Protein AF-A0A6P4BM39-F1 (afdb_monomer)

Organism: Arachis duranensis (NCBI:txid130453)

Nearest PDB structures (foldseek):
  3zbq-assembly1_A  TM=5.048E-01  e=5.638E+00  Phikzvirus phiKZ

Foldseek 3Di:
DVVVVVVVVVVVVVVVVVLVVVLCVQQVVDVPCSPVSSVVVVVCQQQVDADPVRDGPVCVVPVDDPDPPVVVVVVVVVVVVVVVVVVVVVVVVVVVVVVVVPPDDDDDDPPDWDWDADPVRDTDTDD

InterPro domains:
  IPR012337 Ribonuclease H-like superfamily [SSF53098] (8-71)
  IPR036397 Ribonuclease H superfamily [G3DSA:3.30.420.10] (5-103)
  IPR052160 Gypsy Retrotransposon Integrase-like [PTHR47266] (8-115)

Radius of gyration: 32.65 Å; Cα contacts (8 Å, |Δi|>4): 53; chains: 1; bounding box: 65×34×84 Å

Structure (mmCIF, N/CA/C/O backbone):
data_AF-A0A6P4BM39-F1
#
_entry.id   AF-A0A6P4BM39-F1
#
loop_
_atom_site.group_PDB
_atom_site.id
_atom_site.type_symbol
_atom_site.label_atom_id
_atom_site.label_alt_id
_atom_site.label_comp_id
_atom_site.label_asym_id
_atom_site.label_entity_id
_atom_site.label_seq_id
_atom_site.pdbx_PDB_ins_code
_atom_site.Cartn_x
_atom_site.Cartn_y
_atom_site.Cartn_z
_atom_site.occupancy
_atom_site.B_iso_or_equiv
_atom_site.auth_seq_id
_atom_site.auth_comp_id
_atom_site.auth_asym_id
_atom_site.auth_atom_id
_atom_site.pdbx_PDB_model_num
ATOM 1 N N . MET A 1 1 ? -39.816 -17.505 31.269 1.00 41.44 1 MET A N 1
ATOM 2 C CA . MET A 1 1 ? -39.029 -17.205 30.047 1.00 41.44 1 MET A CA 1
ATOM 3 C C . MET A 1 1 ? -38.953 -15.705 29.744 1.00 41.44 1 MET A C 1
ATOM 5 O O . MET A 1 1 ? -37.902 -15.277 29.291 1.00 41.44 1 MET A O 1
ATOM 9 N N . GLU A 1 2 ? -39.973 -14.889 30.049 1.00 36.75 2 GLU A N 1
ATOM 10 C CA . GLU A 1 2 ? -39.912 -13.425 29.838 1.00 36.75 2 GLU A CA 1
ATOM 11 C C . GLU A 1 2 ? -38.989 -12.660 30.814 1.00 36.75 2 GLU A C 1
ATOM 13 O O . GLU A 1 2 ? -38.357 -11.679 30.419 1.00 36.75 2 GLU A O 1
ATOM 18 N N . GLU A 1 3 ? -38.805 -13.139 32.051 1.00 37.19 3 GLU A N 1
ATOM 19 C CA . GLU A 1 3 ? -37.897 -12.497 33.023 1.00 37.19 3 GLU A CA 1
ATOM 20 C C . GLU A 1 3 ? -36.422 -12.511 32.586 1.00 37.19 3 GLU A C 1
ATOM 22 O O . GLU A 1 3 ? -35.693 -11.549 32.826 1.00 37.19 3 GLU A O 1
ATOM 27 N N . ALA A 1 4 ? -35.983 -13.552 31.869 1.00 42.19 4 ALA A N 1
ATOM 28 C CA . ALA A 1 4 ? -34.609 -13.658 31.375 1.00 42.19 4 ALA A CA 1
ATOM 29 C C . ALA A 1 4 ? -34.314 -12.654 30.245 1.00 42.19 4 ALA A C 1
ATOM 31 O O . ALA A 1 4 ? -33.207 -12.118 30.162 1.00 42.19 4 ALA A O 1
ATOM 32 N N . ILE A 1 5 ? -35.304 -12.347 29.400 1.00 41.59 5 ILE A N 1
ATOM 33 C CA . ILE A 1 5 ? -35.170 -11.377 28.301 1.00 41.59 5 ILE A CA 1
ATOM 34 C C . ILE A 1 5 ? -35.144 -9.947 28.866 1.00 41.59 5 ILE A C 1
ATOM 36 O O . ILE A 1 5 ? -34.325 -9.128 28.442 1.00 41.59 5 ILE A O 1
ATOM 40 N N . SER A 1 6 ? -35.968 -9.671 29.884 1.00 45.91 6 SER A N 1
ATOM 41 C CA . SER A 1 6 ? -35.971 -8.408 30.638 1.00 45.91 6 SER A CA 1
ATOM 42 C C . SER A 1 6 ? -34.635 -8.156 31.359 1.00 45.91 6 SER A C 1
ATOM 44 O O . SER A 1 6 ? -34.029 -7.091 31.193 1.00 45.91 6 SER A O 1
ATOM 46 N N . ALA A 1 7 ? -34.113 -9.161 32.076 1.00 47.97 7 ALA A N 1
ATOM 47 C CA . ALA A 1 7 ? -32.839 -9.074 32.794 1.00 47.97 7 ALA A CA 1
ATOM 48 C C . ALA A 1 7 ? -31.648 -8.865 31.842 1.00 47.97 7 ALA A C 1
ATOM 50 O O . ALA A 1 7 ? -30.808 -7.987 32.058 1.00 47.97 7 ALA A O 1
ATOM 51 N N . THR A 1 8 ? -31.625 -9.597 30.723 1.00 48.31 8 THR A N 1
ATOM 52 C CA . THR A 1 8 ? -30.585 -9.457 29.693 1.00 48.31 8 THR A CA 1
ATOM 53 C C . THR A 1 8 ? -30.654 -8.083 29.010 1.00 48.31 8 THR A C 1
ATOM 55 O O . THR A 1 8 ? -29.622 -7.454 28.766 1.00 48.31 8 THR A O 1
ATOM 58 N N . GLY A 1 9 ? -31.859 -7.552 28.768 1.00 54.53 9 GLY A N 1
ATOM 59 C CA . GLY A 1 9 ? -32.074 -6.207 28.222 1.00 54.53 9 GLY A CA 1
ATOM 60 C C . GLY A 1 9 ? -31.607 -5.075 29.148 1.00 54.53 9 GLY A C 1
ATOM 61 O O . GLY A 1 9 ? -31.053 -4.075 28.676 1.00 54.53 9 GLY A O 1
ATOM 62 N N . GLY A 1 10 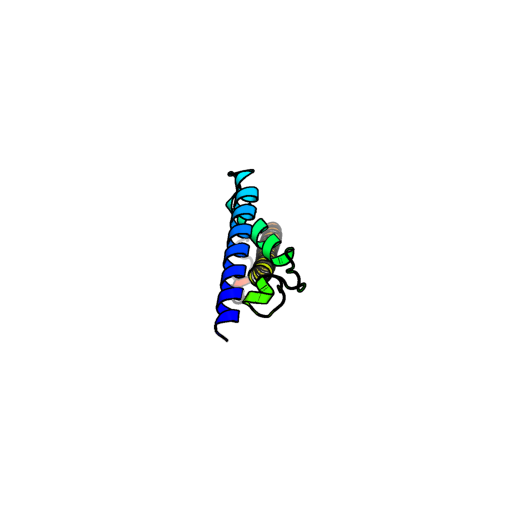? -31.773 -5.235 30.464 1.00 65.44 10 GLY A N 1
ATOM 63 C CA . GLY A 1 10 ? -31.244 -4.314 31.475 1.00 65.44 10 GLY A CA 1
ATOM 64 C C . GLY A 1 10 ? -29.714 -4.273 31.481 1.00 65.44 10 GLY A C 1
ATOM 65 O O . GLY A 1 10 ? -29.114 -3.198 31.406 1.00 65.44 10 GLY A O 1
ATOM 66 N N . GLN A 1 11 ? -29.079 -5.445 31.454 1.00 56.78 11 GLN A N 1
ATOM 67 C CA . GLN A 1 11 ? -27.620 -5.585 31.407 1.00 56.78 11 GLN A CA 1
ATOM 68 C C . GLN A 1 11 ? -27.017 -4.992 30.121 1.00 56.78 11 GLN A C 1
ATOM 70 O O . GLN A 1 11 ? -26.000 -4.294 30.161 1.00 56.78 11 GLN A O 1
ATOM 75 N N . LEU A 1 12 ? -27.686 -5.192 28.978 1.00 56.41 12 LEU A N 1
ATOM 76 C CA . LEU A 1 12 ? -27.302 -4.609 27.688 1.00 56.41 12 LEU A CA 1
ATOM 77 C C . LEU A 1 12 ? -27.362 -3.074 27.696 1.00 56.41 12 LEU A C 1
ATOM 79 O O . LEU A 1 12 ? -26.475 -2.419 27.143 1.00 56.41 12 LEU A O 1
ATOM 83 N N . LYS A 1 13 ? -28.373 -2.478 28.344 1.00 66.75 13 LYS A N 1
ATOM 84 C CA . LYS A 1 13 ? -28.487 -1.015 28.489 1.00 66.75 13 LYS A CA 1
ATOM 85 C C . LYS A 1 13 ? -27.364 -0.429 29.343 1.00 66.75 13 LYS A C 1
ATOM 87 O O . LYS A 1 13 ? -26.806 0.604 28.967 1.00 66.75 13 LYS A O 1
ATOM 92 N N . VAL A 1 14 ? -27.013 -1.084 30.450 1.00 66.56 14 VAL A N 1
ATOM 93 C CA . VAL A 1 14 ? -25.910 -0.656 31.329 1.00 66.56 14 VAL A CA 1
ATOM 94 C C . VAL A 1 14 ? -24.574 -0.744 30.585 1.00 66.56 14 VAL A C 1
ATOM 96 O O . VAL A 1 14 ? -23.864 0.255 30.489 1.00 66.56 14 VAL A O 1
ATOM 99 N N . SER A 1 15 ? -24.307 -1.866 29.910 1.00 66.12 15 SER A N 1
ATOM 100 C CA . SER A 1 15 ? -23.095 -2.048 29.098 1.00 66.12 15 SER A CA 1
ATOM 101 C C . SER A 1 15 ? -22.982 -1.026 27.956 1.00 66.12 15 SER A C 1
ATOM 103 O O . SER A 1 15 ? -21.917 -0.448 27.723 1.00 66.12 15 SER A O 1
ATOM 105 N N . ASN A 1 16 ? -24.092 -0.718 27.273 1.00 64.56 16 ASN A N 1
ATOM 106 C CA . ASN A 1 16 ? -24.124 0.324 26.242 1.00 64.56 16 ASN A CA 1
ATOM 107 C C . ASN A 1 16 ? -23.789 1.718 26.803 1.00 64.56 16 ASN A C 1
ATOM 109 O O . ASN A 1 16 ? -23.180 2.530 26.101 1.00 64.56 16 ASN A O 1
ATOM 113 N N . ARG A 1 17 ? -24.175 2.005 28.051 1.00 75.50 17 ARG A N 1
ATOM 114 C CA . ARG A 1 17 ? -23.888 3.275 28.730 1.00 75.50 17 ARG A CA 1
ATOM 115 C C . ARG A 1 17 ? -22.415 3.379 29.130 1.00 75.50 17 ARG A C 1
ATOM 117 O O . ARG A 1 17 ? -21.815 4.435 28.936 1.00 75.50 17 ARG A O 1
ATOM 124 N N . GLU A 1 18 ? -21.824 2.282 29.601 1.00 71.25 18 GLU A N 1
ATOM 125 C CA . GLU A 1 18 ? -20.384 2.170 29.865 1.00 71.25 18 GLU A CA 1
ATOM 126 C C . GLU A 1 18 ? -19.563 2.422 28.593 1.00 71.25 18 GLU A C 1
ATOM 128 O O . GLU A 1 18 ? -18.639 3.237 28.598 1.00 71.25 18 GLU A O 1
ATOM 133 N N . ARG A 1 19 ? -19.943 1.786 27.471 1.00 68.94 19 ARG A N 1
ATOM 134 C CA . ARG A 1 19 ? -19.261 1.977 26.179 1.00 68.94 19 ARG A CA 1
ATOM 135 C C . ARG A 1 19 ? -19.245 3.430 25.744 1.00 68.94 19 ARG A C 1
ATOM 137 O O . ARG A 1 19 ? -18.201 3.921 25.323 1.00 68.94 19 ARG A O 1
ATOM 144 N N . LYS A 1 20 ? -20.394 4.107 25.829 1.00 70.44 20 LYS A N 1
ATOM 145 C CA . LYS A 1 20 ? -20.501 5.523 25.458 1.00 70.44 20 LYS A CA 1
ATOM 146 C C . LYS A 1 20 ? -19.565 6.387 26.302 1.00 70.44 20 LYS A C 1
ATOM 148 O O . LYS A 1 20 ? -18.812 7.162 25.729 1.00 70.44 20 LYS A O 1
ATOM 153 N N . ARG A 1 21 ? -19.517 6.176 27.623 1.00 76.81 21 ARG A N 1
ATOM 154 C CA . ARG A 1 21 ? -18.608 6.913 28.521 1.00 76.81 21 ARG A CA 1
ATOM 155 C C . ARG A 1 21 ? -17.128 6.699 28.200 1.00 76.81 21 ARG A C 1
ATOM 157 O O . ARG A 1 21 ? -16.345 7.641 28.285 1.00 76.81 21 ARG A O 1
ATOM 164 N N . ILE A 1 22 ? -16.729 5.472 27.868 1.00 71.38 22 ILE A N 1
ATOM 165 C CA . ILE A 1 22 ? -15.332 5.153 27.535 1.00 71.38 22 ILE A CA 1
ATOM 166 C C . ILE A 1 22 ? -14.950 5.773 26.186 1.00 71.38 22 ILE A C 1
ATOM 168 O O . ILE A 1 22 ? -13.907 6.416 26.088 1.00 71.38 22 ILE A O 1
ATOM 172 N N . LEU A 1 23 ? -15.816 5.651 25.175 1.00 67.88 23 LEU A N 1
ATOM 173 C CA . LEU A 1 23 ? -15.619 6.288 23.870 1.00 67.88 23 LEU A CA 1
ATOM 174 C C . LEU A 1 23 ? -15.526 7.812 23.998 1.00 67.88 23 LEU A C 1
ATOM 176 O O . LEU A 1 23 ? -14.602 8.412 23.462 1.00 67.88 23 LEU A O 1
ATOM 180 N N . GLU A 1 24 ? -16.417 8.434 24.770 1.00 72.94 24 GLU A N 1
ATOM 181 C CA . GLU A 1 24 ? -16.383 9.875 25.039 1.00 72.94 24 GLU A CA 1
ATOM 182 C C . GLU A 1 24 ? -15.077 10.310 25.713 1.00 72.94 24 GLU A C 1
ATOM 184 O O . GLU A 1 24 ? -14.494 11.317 25.314 1.00 72.94 24 GLU A O 1
ATOM 189 N N . LYS A 1 25 ? 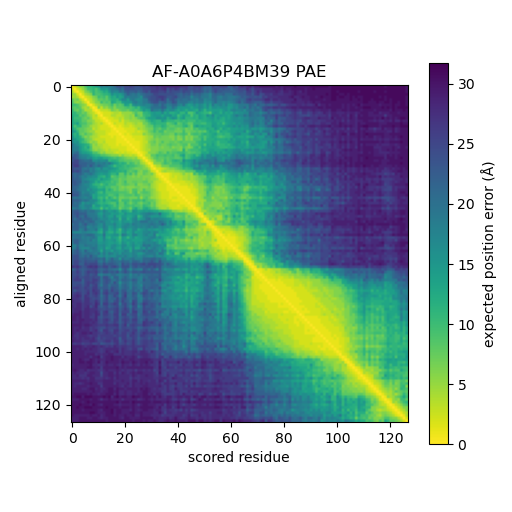-14.574 9.542 26.691 1.00 73.44 25 LYS A N 1
ATOM 190 C CA . LYS A 1 25 ? -13.291 9.827 27.353 1.00 73.44 25 LYS A CA 1
ATOM 191 C C . LYS A 1 25 ? -12.088 9.703 26.420 1.00 73.44 25 LYS A C 1
ATOM 193 O O . LYS A 1 25 ? -11.151 10.475 26.561 1.00 73.44 25 LYS A O 1
ATOM 198 N N . ILE A 1 26 ? -12.086 8.751 25.490 1.00 65.31 26 ILE A N 1
ATOM 199 C CA . ILE A 1 26 ? -10.955 8.541 24.569 1.00 65.31 26 ILE A CA 1
ATOM 200 C C . ILE A 1 26 ? -10.954 9.598 23.456 1.00 65.31 26 ILE A C 1
ATOM 202 O O . ILE A 1 26 ? -9.903 10.121 23.083 1.00 65.31 26 ILE A O 1
ATOM 206 N N . VAL A 1 27 ? -12.137 9.950 22.950 1.00 63.22 27 VAL A N 1
ATOM 207 C CA . VAL A 1 27 ? -12.309 10.906 21.847 1.00 63.22 27 VAL A CA 1
ATOM 208 C C . VAL A 1 27 ? -12.137 12.359 22.307 1.00 63.22 27 VAL A C 1
ATOM 210 O O . VAL A 1 27 ? -11.691 13.200 21.524 1.00 63.22 27 VAL A O 1
ATOM 213 N N . SER A 1 28 ? -12.427 12.677 23.574 1.00 64.06 28 SER A N 1
ATOM 214 C CA . SER A 1 28 ? -12.317 14.047 24.100 1.00 64.06 28 SER A CA 1
ATOM 215 C C . SER A 1 28 ? -10.877 14.548 24.279 1.00 64.06 28 SER A C 1
ATOM 217 O O . SER A 1 28 ? -10.663 15.758 24.278 1.00 64.06 28 SER A O 1
ATOM 219 N N . VAL A 1 29 ? -9.881 13.655 24.360 1.00 65.31 29 VAL A N 1
ATOM 220 C CA . VAL A 1 29 ? -8.471 14.014 24.620 1.00 65.31 29 VAL A CA 1
ATOM 221 C C . VAL A 1 29 ? -7.802 14.708 23.422 1.00 65.31 29 VAL A C 1
ATOM 223 O O . VAL A 1 29 ? -6.849 15.461 23.601 1.00 65.31 29 VAL A O 1
ATOM 226 N N . SER A 1 30 ? -8.276 14.505 22.185 1.00 60.41 30 SER A N 1
ATOM 227 C CA . SER A 1 30 ? -7.741 15.211 21.007 1.00 60.41 30 SER A CA 1
ATOM 228 C C . SER A 1 30 ? -8.674 15.087 19.797 1.00 60.41 30 SER A C 1
ATOM 230 O O . SER A 1 30 ? -8.814 14.017 19.206 1.00 60.41 30 SER A O 1
ATOM 232 N N . ARG A 1 31 ? -9.283 16.215 19.397 1.00 61.88 31 ARG A N 1
ATOM 233 C CA . ARG A 1 31 ? -10.203 16.300 18.244 1.00 61.88 31 ARG A CA 1
ATOM 234 C C . ARG A 1 31 ? -9.521 16.246 16.873 1.00 61.88 31 ARG A C 1
ATOM 236 O O . ARG A 1 31 ? -10.219 16.054 15.885 1.00 61.88 31 ARG A O 1
ATOM 243 N N . LYS A 1 32 ? -8.199 16.438 16.783 1.00 66.81 32 LYS A N 1
ATOM 244 C CA . LYS A 1 32 ? -7.497 16.528 15.485 1.00 66.81 32 LYS A CA 1
ATOM 245 C C . LYS A 1 32 ? -7.491 15.203 14.710 1.00 66.81 32 LYS A C 1
ATOM 247 O O . LYS A 1 32 ? -7.572 15.239 13.492 1.00 66.81 32 LYS A O 1
ATOM 252 N N . ASP A 1 33 ? -7.519 14.068 15.414 1.00 66.94 33 ASP A N 1
ATOM 253 C CA . ASP A 1 33 ? -7.430 12.720 14.821 1.00 66.94 33 ASP A CA 1
ATOM 254 C C . ASP A 1 33 ? -8.577 11.797 15.267 1.00 66.94 33 ASP A C 1
ATOM 256 O O . ASP A 1 33 ? -8.415 10.579 15.375 1.00 66.94 33 ASP A O 1
ATOM 260 N N . TRP A 1 34 ? -9.740 12.379 15.579 1.00 70.50 34 TRP A N 1
ATOM 261 C CA . TRP A 1 34 ? -10.860 11.671 16.207 1.00 70.50 34 TRP A CA 1
ATOM 262 C C . TRP A 1 34 ? -11.308 10.439 15.412 1.00 70.50 34 TRP A C 1
ATOM 264 O O . TRP A 1 34 ? -11.550 9.401 16.012 1.00 70.50 34 TRP A O 1
ATOM 274 N N . SER A 1 35 ? -11.350 10.517 14.077 1.00 68.81 35 SER A N 1
ATOM 275 C CA . SER A 1 35 ? -11.772 9.399 13.224 1.00 68.81 35 SER A CA 1
ATOM 276 C C . SER A 1 35 ? -10.858 8.180 13.383 1.00 68.81 35 SER A C 1
ATOM 278 O O . SER A 1 35 ? -11.358 7.095 13.660 1.00 68.81 35 SER A O 1
ATOM 280 N N . ARG A 1 36 ? -9.528 8.354 13.313 1.00 71.81 36 ARG A N 1
ATOM 281 C CA . ARG A 1 36 ? -8.578 7.238 13.491 1.00 71.81 36 ARG A CA 1
ATOM 282 C C . ARG A 1 36 ? -8.615 6.686 14.913 1.00 71.81 36 ARG A C 1
ATOM 284 O O . ARG A 1 36 ? -8.616 5.479 15.104 1.00 71.81 36 ARG A O 1
ATOM 291 N N . LYS A 1 37 ? -8.715 7.566 15.913 1.00 73.19 37 LYS A N 1
ATOM 292 C CA . LYS A 1 37 ? -8.784 7.157 17.324 1.00 73.19 37 LYS A CA 1
ATOM 293 C C . LYS A 1 37 ? -10.079 6.431 17.669 1.00 73.19 37 LYS A C 1
ATOM 295 O O . LYS A 1 37 ? -10.055 5.563 18.532 1.00 73.19 37 LYS A O 1
ATOM 300 N N . VAL A 1 38 ? -11.196 6.770 17.023 1.00 70.94 38 VAL A N 1
ATOM 301 C CA . VAL A 1 38 ? -12.469 6.052 17.179 1.00 70.94 38 VAL A CA 1
ATOM 302 C C . VAL A 1 38 ? -12.345 4.634 16.636 1.00 70.94 38 VAL A C 1
ATOM 304 O O . VAL A 1 38 ? -12.754 3.705 17.329 1.00 70.94 38 VAL A O 1
ATOM 307 N N . ASP A 1 39 ? -11.740 4.460 15.461 1.00 72.38 39 ASP A N 1
ATOM 308 C CA . ASP A 1 39 ? -11.512 3.137 14.875 1.00 72.38 39 ASP A CA 1
ATOM 309 C C . ASP A 1 39 ? -10.575 2.287 15.749 1.00 72.38 39 ASP A C 1
ATOM 311 O O . ASP A 1 39 ? -10.909 1.145 16.078 1.00 72.38 39 ASP A O 1
ATOM 315 N N . ASP A 1 40 ? -9.465 2.865 16.220 1.00 72.38 40 ASP A N 1
ATOM 316 C CA . ASP A 1 40 ? -8.511 2.195 17.115 1.00 72.38 40 ASP A CA 1
ATOM 317 C C . ASP A 1 40 ? -9.136 1.859 18.484 1.00 72.38 40 ASP A C 1
ATOM 319 O O . ASP A 1 40 ? -8.934 0.768 19.022 1.00 72.38 40 ASP A O 1
ATOM 323 N N . ALA A 1 41 ? -9.950 2.760 19.048 1.00 69.00 41 ALA A N 1
ATOM 324 C CA . ALA A 1 41 ? -10.649 2.547 20.316 1.00 69.00 41 ALA A CA 1
ATOM 325 C C . ALA A 1 41 ? -11.757 1.494 20.203 1.00 69.00 41 ALA A C 1
ATOM 327 O O . ALA A 1 41 ? -11.933 0.680 21.110 1.00 69.00 41 ALA A O 1
ATOM 328 N N . LEU A 1 42 ? -12.498 1.477 19.091 1.00 72.81 42 LEU A N 1
ATOM 329 C CA . LEU A 1 42 ? -13.477 0.433 18.787 1.00 72.81 42 LEU A CA 1
ATOM 330 C C . LEU A 1 42 ? -12.797 -0.917 18.585 1.00 72.81 42 LEU A C 1
ATOM 332 O O . LEU A 1 42 ? -13.318 -1.930 19.054 1.00 72.81 42 LEU A O 1
ATOM 336 N N . TRP A 1 43 ? -11.643 -0.937 17.917 1.00 72.06 43 TRP A N 1
ATOM 337 C CA . TRP A 1 43 ? -10.839 -2.139 17.745 1.00 72.06 43 TRP A CA 1
ATOM 338 C C . TRP A 1 43 ? -10.359 -2.672 19.097 1.00 72.06 43 TRP A C 1
ATOM 340 O O . TRP A 1 43 ? -10.662 -3.817 19.428 1.00 72.06 43 TRP A O 1
ATOM 350 N N . ALA A 1 44 ? -9.737 -1.826 19.924 1.00 65.75 44 ALA A N 1
ATOM 351 C CA . ALA A 1 44 ? -9.289 -2.182 21.269 1.00 65.7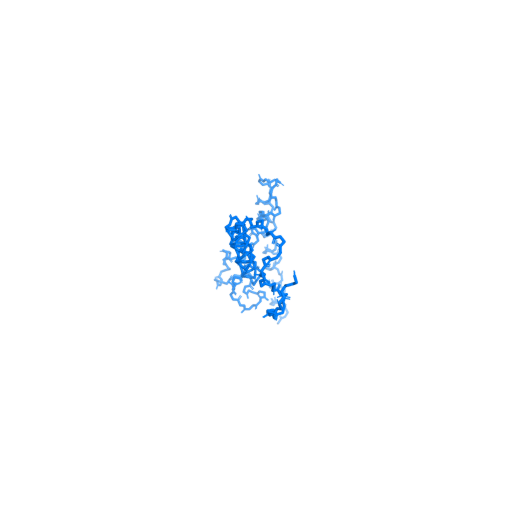5 44 ALA A CA 1
ATOM 352 C C . ALA A 1 44 ? -10.451 -2.637 22.164 1.00 65.75 44 ALA A C 1
ATOM 354 O O . ALA A 1 44 ? -10.334 -3.623 22.882 1.00 65.75 44 ALA A O 1
ATOM 355 N N . TYR A 1 45 ? -11.610 -1.982 22.093 1.00 67.88 45 TYR A N 1
ATOM 356 C CA . TYR A 1 45 ? -12.796 -2.409 22.832 1.00 67.88 45 TYR A CA 1
ATOM 357 C C . TYR A 1 45 ? -13.296 -3.794 22.383 1.00 67.88 45 TYR A C 1
ATOM 359 O O . TYR A 1 45 ? -13.671 -4.621 23.212 1.00 67.88 45 TYR A O 1
ATOM 367 N N . ARG A 1 46 ? -13.280 -4.072 21.073 1.00 65.56 46 ARG A N 1
ATOM 368 C CA . ARG A 1 46 ? -13.701 -5.362 20.502 1.00 65.56 46 ARG A CA 1
ATOM 369 C C . ARG A 1 46 ? -12.735 -6.507 20.814 1.00 65.56 46 ARG A C 1
ATOM 371 O O . ARG A 1 46 ? -13.181 -7.653 20.841 1.00 65.56 46 ARG A O 1
ATOM 378 N N . THR A 1 47 ? -11.448 -6.227 21.019 1.00 60.94 47 THR A N 1
ATOM 379 C CA . THR A 1 47 ? -10.405 -7.252 21.201 1.00 60.94 47 THR A CA 1
ATOM 380 C C . THR A 1 47 ? -9.916 -7.395 22.645 1.00 60.94 47 THR A C 1
ATOM 382 O O . THR A 1 47 ? -9.650 -8.515 23.075 1.00 60.94 47 THR A O 1
ATOM 385 N N . ALA A 1 48 ? -9.825 -6.303 23.409 1.00 56.97 48 ALA A N 1
ATOM 386 C CA . ALA A 1 48 ? -9.265 -6.291 24.761 1.00 56.97 48 ALA A CA 1
ATOM 387 C C . ALA A 1 48 ? -10.319 -6.447 25.870 1.00 56.97 48 ALA A C 1
ATOM 389 O O . ALA A 1 48 ? -9.997 -6.960 26.943 1.00 56.97 48 ALA A O 1
ATOM 390 N N . TYR A 1 49 ? -11.574 -6.037 25.641 1.00 60.28 49 TYR A N 1
ATOM 391 C CA . TYR A 1 49 ? -12.615 -6.147 26.665 1.00 60.28 49 TYR A CA 1
ATOM 392 C C . TYR A 1 49 ? -13.179 -7.571 26.699 1.00 60.28 49 TYR A C 1
ATOM 394 O O . TYR A 1 49 ? -13.942 -7.975 25.823 1.00 60.28 49 TYR A O 1
ATOM 402 N N . LYS A 1 50 ? -12.799 -8.345 27.716 1.00 60.81 50 LYS A N 1
ATOM 403 C CA . LYS A 1 50 ? -13.396 -9.652 28.005 1.00 60.81 50 LYS A CA 1
ATOM 404 C C . LYS A 1 50 ? -14.526 -9.463 29.012 1.00 60.81 50 LYS A C 1
ATOM 406 O O . LYS A 1 50 ? -14.367 -8.767 30.010 1.00 60.81 50 LYS A O 1
ATOM 411 N N . THR A 1 51 ? -15.678 -10.063 28.744 1.00 62.00 51 THR A N 1
ATOM 412 C CA . THR A 1 51 ? -16.766 -10.157 29.730 1.00 62.00 51 THR A CA 1
ATOM 413 C C . THR A 1 51 ? -16.360 -11.071 30.894 1.00 62.00 51 THR A C 1
ATOM 415 O O . THR A 1 51 ? -15.364 -11.785 30.796 1.00 62.00 51 THR A O 1
ATOM 418 N N . LEU A 1 52 ? -17.139 -11.102 31.984 1.00 53.03 52 LEU A N 1
ATOM 419 C CA . LEU A 1 52 ? -16.932 -12.018 33.127 1.00 53.03 52 LEU A CA 1
ATOM 420 C C . LEU A 1 52 ? -16.859 -13.509 32.720 1.00 53.03 52 LEU A C 1
ATOM 422 O O . LEU A 1 52 ? -16.342 -14.327 33.468 1.00 53.03 52 LEU A O 1
ATOM 426 N N . ILE A 1 53 ? -17.338 -13.847 31.517 1.00 63.81 53 ILE A N 1
ATOM 427 C CA . ILE A 1 53 ? -17.353 -15.190 30.912 1.00 63.81 53 ILE A CA 1
ATOM 428 C C . ILE A 1 53 ? -16.116 -15.412 30.003 1.00 63.81 53 ILE A C 1
ATOM 430 O O . ILE A 1 53 ? -15.948 -16.450 29.374 1.00 63.81 53 ILE A O 1
ATOM 434 N N . GLY A 1 54 ? -15.216 -14.430 29.906 1.00 66.38 54 GLY A N 1
ATOM 435 C CA . GLY A 1 54 ? -14.001 -14.495 29.091 1.00 66.38 54 GLY A CA 1
ATOM 436 C C . GLY A 1 54 ? -14.215 -14.261 27.590 1.00 66.38 54 GLY A C 1
ATOM 437 O O . GLY A 1 54 ? -13.245 -14.301 26.835 1.00 66.38 54 GLY A O 1
ATOM 438 N N . MET A 1 55 ? -15.450 -13.981 27.155 1.00 66.81 55 MET A N 1
ATOM 439 C CA . MET A 1 55 ? -15.798 -13.749 25.747 1.00 66.81 55 MET A CA 1
ATOM 440 C C . MET A 1 55 ? -15.716 -12.268 25.368 1.00 66.81 55 MET A C 1
ATOM 442 O O . MET A 1 55 ? -16.061 -11.397 26.177 1.00 66.81 55 MET A O 1
ATOM 446 N N . SER A 1 56 ? -15.312 -11.977 24.128 1.00 70.94 56 SER A N 1
ATOM 447 C CA . SER A 1 56 ? -15.318 -10.616 23.581 1.00 70.94 56 SER A CA 1
ATOM 448 C C . SER A 1 56 ? -16.724 -10.186 23.118 1.00 70.94 56 SER A C 1
ATOM 450 O O . SER A 1 56 ? -17.527 -11.019 22.691 1.00 70.94 56 SER A O 1
ATOM 452 N N . PRO A 1 57 ? -17.047 -8.880 23.125 1.00 69.00 57 PRO A N 1
ATOM 453 C CA . PRO A 1 57 ? -18.303 -8.360 22.582 1.00 69.00 57 PRO A CA 1
ATOM 454 C C . PRO A 1 57 ? -18.582 -8.780 21.131 1.00 69.00 57 PRO A C 1
ATOM 456 O O . PRO A 1 57 ? -19.734 -8.945 20.748 1.00 69.00 57 PRO A O 1
ATOM 459 N N . TYR A 1 58 ? -17.540 -8.971 20.318 1.00 66.75 58 TYR A N 1
ATOM 460 C CA . TYR A 1 58 ? -17.679 -9.462 18.945 1.00 66.75 58 TYR A CA 1
ATOM 461 C C . TYR A 1 58 ? -18.097 -10.941 18.908 1.00 66.75 58 TYR A C 1
ATOM 463 O O . TYR A 1 58 ? -18.975 -11.303 18.126 1.00 66.75 58 TYR A O 1
ATOM 471 N N . GLN A 1 59 ? -17.545 -11.772 19.803 1.00 69.25 59 GLN A N 1
ATOM 472 C CA . GLN A 1 59 ? -17.967 -13.169 19.977 1.00 69.25 59 GLN A CA 1
ATOM 473 C C . GLN A 1 59 ? -19.439 -13.286 20.369 1.00 69.25 59 GLN A C 1
ATOM 475 O O . GLN A 1 59 ? -20.114 -14.191 19.892 1.00 69.25 59 GLN A O 1
ATOM 480 N N . LEU A 1 60 ? -19.957 -12.358 21.179 1.00 70.31 60 LEU A N 1
ATOM 481 C CA . LEU A 1 60 ? -21.372 -12.344 21.566 1.00 70.31 60 LEU A CA 1
ATOM 482 C C . LEU A 1 60 ? -22.321 -12.014 20.405 1.00 70.31 60 LEU A C 1
ATOM 484 O O . LEU A 1 60 ? -23.435 -12.522 20.374 1.00 70.31 60 LEU A O 1
ATOM 488 N N . VAL A 1 61 ? -21.900 -11.166 19.462 1.00 64.81 61 VAL A N 1
ATOM 489 C CA . VAL A 1 61 ? -22.747 -10.743 18.330 1.00 64.81 61 VAL A CA 1
ATOM 490 C C . VAL A 1 61 ? -22.676 -11.734 17.168 1.00 64.81 61 VAL A C 1
ATOM 492 O O . VAL A 1 61 ? -23.689 -12.000 16.529 1.00 64.81 61 VAL A O 1
ATOM 495 N N . TYR A 1 62 ? -21.492 -12.283 16.893 1.00 67.31 62 TYR A N 1
ATOM 496 C CA . TYR A 1 62 ? -21.241 -13.089 15.693 1.00 67.31 62 TYR A CA 1
ATOM 497 C C . TYR A 1 62 ? -20.951 -14.569 15.984 1.00 67.31 62 TYR A C 1
ATOM 499 O O . TYR A 1 62 ? -20.730 -15.343 15.055 1.00 67.31 62 TYR A O 1
ATOM 507 N N . GLY A 1 63 ? -20.914 -14.981 17.256 1.00 69.12 63 GLY A N 1
ATOM 508 C CA . GLY A 1 63 ? -20.695 -16.372 17.670 1.00 69.12 63 GLY A CA 1
ATOM 509 C C . GLY A 1 63 ? -19.287 -16.919 17.398 1.00 69.12 63 GLY A C 1
ATOM 510 O O . GLY A 1 63 ? -19.050 -18.110 17.587 1.00 69.12 63 GLY A O 1
ATOM 511 N N . LYS A 1 64 ? -18.345 -16.083 16.938 1.00 65.69 64 LYS A N 1
ATOM 512 C CA . LYS A 1 64 ? -16.969 -16.468 16.575 1.00 65.69 64 LYS A CA 1
ATOM 513 C C . LYS A 1 64 ? -15.946 -15.508 17.170 1.00 65.69 64 LYS A C 1
ATOM 515 O O . LYS A 1 64 ? -16.229 -14.324 17.350 1.00 65.69 64 LYS A O 1
ATOM 520 N N . ALA A 1 65 ? -14.752 -16.022 17.483 1.00 63.94 65 ALA A N 1
ATOM 521 C CA . ALA A 1 65 ? -13.614 -15.194 17.887 1.00 63.94 65 ALA A CA 1
ATOM 522 C C . ALA A 1 65 ? -13.331 -14.121 16.828 1.00 63.94 65 ALA A C 1
ATOM 524 O O . ALA A 1 65 ? -13.604 -14.348 15.650 1.00 63.94 65 ALA A O 1
AT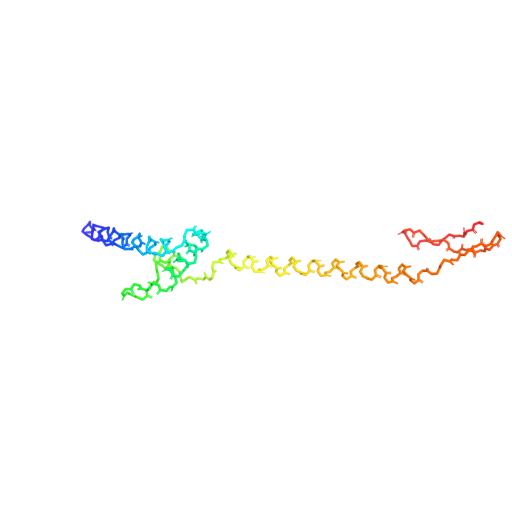OM 525 N N . CYS A 1 66 ? -12.804 -12.961 17.238 1.00 60.66 66 CYS A N 1
ATOM 526 C CA . CYS A 1 66 ? -12.340 -11.937 16.303 1.00 60.66 66 CYS A CA 1
ATOM 527 C C . CYS A 1 66 ? -11.195 -12.518 15.461 1.00 60.66 66 CYS A C 1
ATOM 529 O O . CYS A 1 66 ? -10.026 -12.366 15.805 1.00 60.66 66 CYS A O 1
ATOM 531 N N . HIS A 1 67 ? -11.520 -13.203 14.371 1.00 62.94 67 HIS A N 1
ATOM 532 C CA . HIS A 1 67 ? -10.598 -13.372 13.265 1.00 62.94 67 HIS A CA 1
ATOM 533 C C . HIS A 1 67 ? -10.287 -11.959 12.778 1.00 62.94 67 HIS A C 1
ATOM 535 O O . HIS A 1 67 ? -11.187 -11.111 12.754 1.00 62.94 67 HIS A O 1
ATOM 541 N N . LEU A 1 68 ? -9.011 -11.674 12.523 1.00 63.78 68 LEU A N 1
ATOM 542 C CA . LEU A 1 68 ? -8.559 -10.371 12.050 1.00 63.78 68 LEU A CA 1
ATOM 543 C C . LEU A 1 68 ? -9.560 -9.876 10.986 1.00 63.78 68 LEU A C 1
ATOM 545 O O . LEU A 1 68 ? -9.890 -10.665 10.100 1.00 63.78 68 LEU A O 1
ATOM 549 N N . PRO A 1 69 ? -10.141 -8.663 11.110 1.00 66.8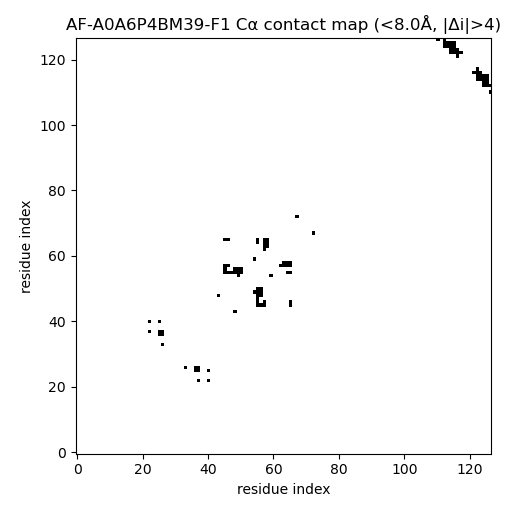1 69 PRO A N 1
ATOM 550 C CA . PRO A 1 69 ? -11.181 -8.222 10.192 1.00 66.81 69 PRO A CA 1
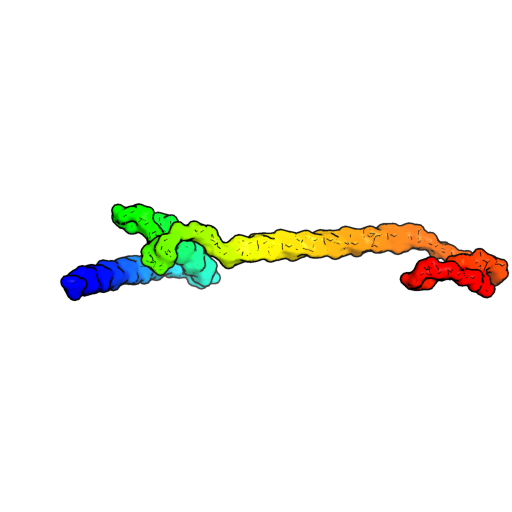ATOM 551 C C . PRO A 1 69 ? -10.720 -8.482 8.763 1.00 66.81 69 PRO A C 1
ATOM 553 O O . PRO A 1 69 ? -9.636 -8.035 8.396 1.00 66.81 69 PRO A O 1
ATOM 556 N N . VAL A 1 70 ? -11.516 -9.201 7.970 1.00 67.25 70 VAL A N 1
ATOM 557 C CA . VAL A 1 70 ? -11.215 -9.500 6.557 1.00 67.25 70 VAL A CA 1
ATOM 558 C C . VAL A 1 70 ? -10.801 -8.228 5.805 1.00 67.25 70 VAL A C 1
ATOM 560 O O . VAL A 1 70 ? -9.966 -8.262 4.912 1.00 67.25 70 VAL A O 1
ATOM 563 N N . GLU A 1 71 ? -11.317 -7.075 6.225 1.00 64.88 71 GLU A N 1
ATOM 564 C CA . GLU A 1 71 ? -10.925 -5.743 5.763 1.00 64.88 71 GLU A CA 1
ATOM 565 C C . GLU A 1 71 ? -9.426 -5.429 5.929 1.00 64.88 71 GLU A C 1
ATOM 567 O O . GLU A 1 71 ? -8.837 -4.819 5.039 1.00 64.88 71 GLU A O 1
ATOM 572 N N . LEU A 1 72 ? -8.794 -5.820 7.040 1.00 73.00 72 LEU A N 1
ATOM 573 C CA . LEU A 1 72 ? -7.357 -5.640 7.279 1.00 73.00 72 LEU A CA 1
ATOM 574 C C . LEU A 1 72 ? -6.524 -6.602 6.435 1.00 73.00 72 LEU A C 1
ATOM 576 O O . LEU A 1 72 ? -5.545 -6.175 5.823 1.00 73.00 72 LEU A O 1
ATOM 580 N N . GLU A 1 73 ? -6.932 -7.868 6.352 1.00 75.31 73 GLU A N 1
ATOM 581 C CA . GLU A 1 73 ? -6.266 -8.865 5.505 1.00 75.31 73 GLU A CA 1
ATOM 582 C C . GLU A 1 73 ? -6.331 -8.458 4.027 1.00 75.31 73 GLU A C 1
ATOM 584 O O . GLU A 1 73 ? -5.321 -8.446 3.324 1.00 75.31 73 GLU A O 1
ATOM 589 N N . HIS A 1 74 ? -7.504 -8.015 3.578 1.00 81.31 74 HIS A N 1
ATOM 590 C CA . HIS A 1 74 ? -7.733 -7.504 2.234 1.00 81.31 74 HIS A CA 1
ATOM 591 C C . HIS A 1 74 ? -6.896 -6.248 1.952 1.00 81.31 74 HIS A C 1
ATOM 593 O O . HIS A 1 74 ? -6.248 -6.165 0.909 1.00 81.31 74 HIS A O 1
ATOM 599 N N . LYS A 1 75 ? -6.842 -5.281 2.881 1.00 81.56 75 LYS A N 1
ATOM 600 C CA . LYS A 1 75 ? -5.991 -4.083 2.738 1.00 81.56 75 LYS A CA 1
ATOM 601 C C . LYS A 1 75 ? -4.505 -4.440 2.639 1.00 81.56 75 LYS A C 1
ATOM 603 O O . LYS A 1 75 ? -3.818 -3.893 1.778 1.00 81.56 75 LYS A O 1
ATOM 608 N N . ALA A 1 76 ? -4.015 -5.358 3.473 1.00 83.56 76 ALA A N 1
ATOM 609 C CA . ALA A 1 76 ? -2.624 -5.809 3.436 1.00 83.56 76 ALA A CA 1
ATOM 610 C C . ALA A 1 76 ? -2.294 -6.520 2.115 1.00 83.56 76 ALA A C 1
ATOM 612 O O . ALA A 1 76 ? -1.291 -6.208 1.470 1.00 83.56 76 ALA A O 1
ATOM 613 N N . TYR A 1 77 ? -3.179 -7.411 1.665 1.00 88.62 77 TYR A N 1
ATOM 614 C CA . TYR A 1 77 ? -3.051 -8.092 0.380 1.00 88.62 77 TYR A CA 1
ATOM 615 C C . TYR A 1 77 ? -2.969 -7.101 -0.792 1.00 88.62 77 TYR A C 1
ATOM 617 O O . TYR A 1 77 ? -2.062 -7.191 -1.625 1.00 88.62 77 TYR A O 1
ATOM 625 N N . TRP A 1 78 ? -3.867 -6.112 -0.841 1.00 88.69 78 TRP A N 1
ATOM 626 C CA . TRP A 1 78 ? -3.862 -5.101 -1.901 1.00 88.69 78 TRP A CA 1
ATOM 627 C C . TRP A 1 78 ? -2.633 -4.197 -1.869 1.00 88.69 78 TRP A C 1
ATOM 629 O O . TRP A 1 78 ? -2.098 -3.876 -2.931 1.00 88.69 78 TRP A O 1
ATOM 639 N N . ALA A 1 79 ? -2.139 -3.831 -0.685 1.00 92.50 79 ALA A N 1
ATOM 640 C CA . ALA A 1 79 ? -0.917 -3.042 -0.555 1.00 92.50 79 ALA A CA 1
ATOM 641 C C . ALA A 1 79 ? 0.304 -3.778 -1.137 1.00 92.50 79 ALA A C 1
ATOM 643 O O . ALA A 1 79 ? 1.079 -3.195 -1.898 1.00 92.50 79 ALA A O 1
ATOM 644 N N . ILE A 1 80 ? 0.441 -5.078 -0.848 1.00 94.12 80 ILE A N 1
ATOM 645 C CA . ILE A 1 80 ? 1.521 -5.916 -1.393 1.00 94.12 80 ILE A CA 1
ATOM 646 C C . ILE A 1 80 ? 1.400 -6.027 -2.917 1.00 94.12 80 ILE A C 1
ATOM 648 O O . ILE A 1 80 ? 2.379 -5.840 -3.641 1.00 94.12 80 ILE A O 1
ATOM 652 N N . ARG A 1 81 ? 0.188 -6.287 -3.422 1.00 95.25 81 ARG A N 1
ATOM 653 C CA . ARG A 1 81 ? -0.092 -6.381 -4.863 1.00 95.25 81 ARG A CA 1
ATOM 654 C C . ARG A 1 81 ? 0.268 -5.094 -5.605 1.00 95.25 81 ARG A C 1
ATOM 656 O O . ARG A 1 81 ? 0.893 -5.160 -6.661 1.00 95.25 81 ARG A O 1
ATOM 663 N N . TYR A 1 82 ? -0.102 -3.944 -5.049 1.00 94.75 82 TYR A N 1
ATOM 664 C CA . TYR A 1 82 ? 0.204 -2.642 -5.632 1.00 94.75 82 TYR A CA 1
ATOM 665 C C . TYR A 1 82 ? 1.714 -2.377 -5.663 1.00 94.75 82 TYR A C 1
ATOM 667 O O . TYR A 1 82 ? 2.257 -2.018 -6.705 1.00 94.75 82 TYR A O 1
ATOM 675 N N . SER A 1 83 ? 2.413 -2.653 -4.557 1.00 92.88 83 SER A N 1
ATOM 676 C CA . SER A 1 83 ? 3.875 -2.537 -4.486 1.00 92.88 83 SER A CA 1
ATOM 677 C C . SER A 1 83 ? 4.575 -3.403 -5.541 1.00 92.88 83 SER A C 1
ATOM 679 O O . SER A 1 83 ? 5.476 -2.935 -6.237 1.00 92.88 83 SER A O 1
ATOM 681 N N . ALA A 1 84 ? 4.127 -4.648 -5.727 1.00 93.81 84 ALA A N 1
ATOM 682 C CA . ALA A 1 84 ? 4.671 -5.536 -6.751 1.00 93.81 84 ALA A CA 1
ATOM 683 C C . ALA A 1 84 ? 4.458 -4.995 -8.178 1.00 93.81 84 ALA A C 1
ATOM 685 O O . ALA A 1 84 ? 5.360 -5.094 -9.011 1.00 93.81 84 ALA A O 1
ATOM 686 N N . TYR A 1 85 ? 3.294 -4.402 -8.460 1.00 94.31 85 TYR A N 1
ATOM 687 C CA . TYR A 1 85 ? 2.995 -3.801 -9.761 1.00 94.31 85 TYR A CA 1
ATOM 688 C C . TYR A 1 85 ? 3.879 -2.581 -10.056 1.00 94.31 85 TYR A C 1
ATOM 690 O O . TYR A 1 85 ? 4.483 -2.510 -11.129 1.00 94.31 85 TYR A O 1
ATOM 698 N N . GLU A 1 86 ? 4.014 -1.667 -9.093 1.00 93.75 86 GLU A N 1
ATOM 699 C CA . GLU A 1 86 ? 4.879 -0.487 -9.217 1.00 93.75 86 GLU A CA 1
ATOM 700 C C . GLU A 1 86 ? 6.344 -0.887 -9.429 1.00 93.75 86 GLU A C 1
ATOM 702 O O . GLU A 1 86 ? 7.006 -0.393 -10.345 1.00 93.75 86 GLU A O 1
ATOM 707 N N . ASN A 1 87 ? 6.833 -1.866 -8.662 1.00 92.06 87 ASN A N 1
ATOM 708 C CA . ASN A 1 87 ? 8.178 -2.405 -8.844 1.00 92.06 87 ASN A CA 1
ATOM 709 C C . ASN A 1 87 ? 8.360 -2.993 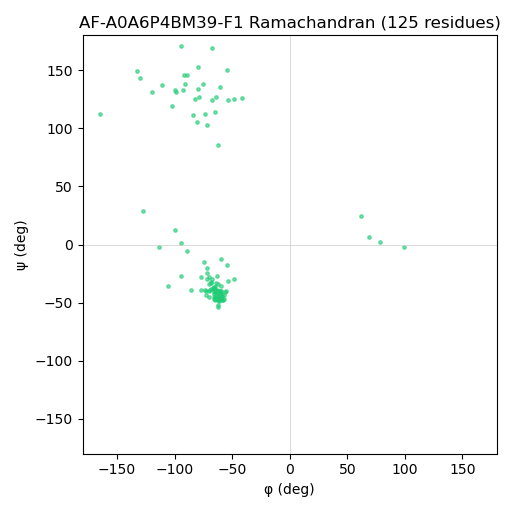-10.251 1.00 92.06 87 ASN A C 1
ATOM 711 O O . ASN A 1 87 ? 9.337 -2.679 -10.931 1.00 92.06 87 ASN A O 1
ATOM 715 N N . ALA A 1 88 ? 7.410 -3.801 -10.733 1.00 93.31 88 ALA A N 1
ATOM 716 C CA . ALA A 1 88 ? 7.473 -4.395 -12.068 1.00 93.31 88 ALA A CA 1
ATOM 717 C C . ALA A 1 88 ? 7.493 -3.340 -13.187 1.00 93.31 88 ALA A C 1
ATOM 719 O O . ALA A 1 88 ? 8.238 -3.487 -14.161 1.00 93.31 88 ALA A O 1
ATOM 720 N N . LYS A 1 89 ? 6.703 -2.269 -13.053 1.00 93.25 89 LYS A N 1
ATOM 721 C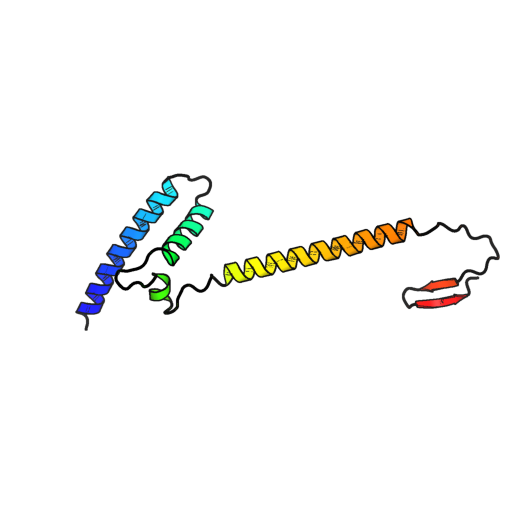 CA . LYS A 1 89 ? 6.708 -1.132 -13.983 1.00 93.25 89 LYS A CA 1
ATOM 722 C C . LYS A 1 89 ? 8.085 -0.468 -14.026 1.00 93.25 89 LYS A C 1
ATOM 724 O O . LYS A 1 89 ? 8.648 -0.280 -15.104 1.00 93.25 89 LYS A O 1
ATOM 729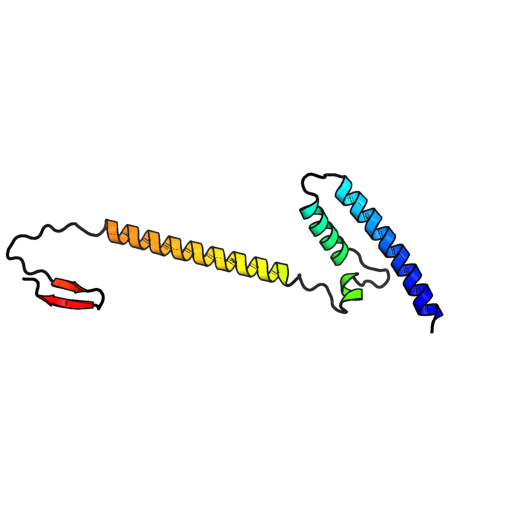 N N . LEU A 1 90 ? 8.661 -0.215 -12.857 1.00 92.75 90 LEU A N 1
ATOM 730 C CA . LEU A 1 90 ? 9.947 0.453 -12.710 1.00 92.75 90 LEU A CA 1
ATOM 731 C C . LEU A 1 90 ? 11.114 -0.383 -13.267 1.00 92.75 90 LEU A C 1
ATOM 733 O O . LEU A 1 90 ? 12.013 0.161 -13.911 1.00 92.75 90 LEU A O 1
ATOM 737 N N . TYR A 1 91 ? 11.088 -1.710 -13.101 1.00 89.25 91 TYR A N 1
ATOM 738 C CA . TYR A 1 91 ? 12.057 -2.600 -13.752 1.00 89.25 91 TYR A CA 1
ATOM 739 C C . TYR A 1 91 ? 11.961 -2.533 -15.280 1.00 89.25 91 TYR A C 1
ATOM 741 O O . TYR A 1 91 ? 12.987 -2.377 -15.939 1.00 89.25 91 TYR A O 1
ATOM 749 N N . LYS A 1 92 ? 10.750 -2.593 -15.851 1.00 92.75 92 LYS A N 1
ATOM 750 C CA . LYS A 1 92 ? 10.551 -2.495 -17.309 1.00 92.75 92 LYS A CA 1
ATOM 751 C C . LYS A 1 92 ? 11.064 -1.170 -17.869 1.00 92.75 92 LYS A C 1
ATOM 753 O O . LYS A 1 92 ? 11.755 -1.170 -18.886 1.00 92.75 92 LYS A O 1
ATOM 758 N N . GLU A 1 93 ? 10.763 -0.059 -17.201 1.00 93.44 93 GLU A N 1
ATOM 759 C CA . GLU A 1 93 ? 11.239 1.270 -17.597 1.00 93.44 93 GLU A CA 1
ATOM 760 C C . GLU A 1 93 ? 12.767 1.362 -17.547 1.00 93.44 93 GLU A C 1
ATOM 762 O O . GLU A 1 93 ? 13.387 1.799 -18.516 1.00 93.44 93 GLU A O 1
ATOM 767 N N . ARG A 1 94 ? 13.399 0.876 -16.471 1.00 92.00 94 ARG A N 1
ATOM 768 C CA . ARG A 1 94 ? 14.866 0.836 -16.360 1.00 92.00 94 ARG A CA 1
ATOM 769 C C . ARG A 1 94 ? 15.504 -0.008 -17.456 1.00 92.00 94 ARG A C 1
ATOM 771 O O . ARG A 1 94 ? 16.465 0.438 -18.078 1.00 92.00 94 ARG A O 1
ATOM 778 N N . THR A 1 95 ? 14.974 -1.201 -17.718 1.00 88.81 95 THR A N 1
ATOM 779 C CA . THR A 1 95 ? 15.491 -2.078 -18.776 1.00 88.81 95 THR A CA 1
ATOM 780 C C . THR A 1 95 ? 15.353 -1.430 -20.148 1.00 88.81 95 THR A C 1
ATOM 782 O O . THR A 1 95 ? 16.302 -1.476 -20.927 1.00 88.81 95 THR A O 1
ATOM 785 N N . LYS A 1 96 ? 14.222 -0.768 -20.426 1.00 92.00 96 LYS A N 1
ATOM 786 C CA . LYS A 1 96 ? 14.021 -0.020 -21.670 1.00 92.00 96 LYS A CA 1
ATOM 787 C C . LYS A 1 96 ? 15.024 1.126 -21.809 1.00 92.00 96 LYS A C 1
ATOM 789 O O . LYS A 1 96 ? 15.693 1.214 -22.827 1.00 92.00 96 LYS A O 1
ATOM 794 N N . LEU A 1 97 ? 15.210 1.938 -20.769 1.00 90.94 97 LEU A N 1
ATOM 795 C CA . LEU A 1 97 ? 16.184 3.035 -20.781 1.00 90.94 97 LEU A CA 1
ATOM 796 C C . LEU A 1 97 ? 17.615 2.543 -21.025 1.00 90.94 97 LEU A C 1
ATOM 798 O O . LEU A 1 97 ? 18.379 3.185 -21.741 1.00 90.94 97 LEU A O 1
ATOM 802 N N . LEU A 1 98 ? 17.997 1.412 -20.427 1.00 87.69 98 LEU A N 1
ATOM 803 C CA . LEU A 1 98 ? 19.308 0.805 -20.659 1.00 87.69 98 LEU A CA 1
ATOM 804 C C . LEU A 1 98 ? 19.442 0.245 -22.076 1.00 87.69 98 LEU A C 1
ATOM 806 O O . LEU A 1 98 ? 20.522 0.345 -22.654 1.00 87.69 98 LEU A O 1
ATOM 810 N N . HIS A 1 99 ? 18.376 -0.346 -22.618 1.00 86.25 99 HIS A N 1
ATOM 811 C CA . HIS A 1 99 ? 18.344 -0.810 -23.999 1.00 86.25 99 HIS A CA 1
ATOM 812 C C . HIS A 1 99 ? 18.510 0.367 -24.962 1.00 86.25 99 HIS A C 1
ATOM 814 O O . HIS A 1 99 ? 19.462 0.370 -25.735 1.00 86.25 99 HIS A O 1
ATOM 820 N N . ASP A 1 100 ? 17.675 1.398 -24.829 1.00 88.06 100 ASP A N 1
ATOM 821 C CA . ASP A 1 100 ? 17.664 2.574 -25.701 1.00 88.06 100 ASP A CA 1
ATOM 822 C C . ASP A 1 100 ? 19.010 3.318 -25.664 1.00 88.06 100 ASP A C 1
ATOM 824 O O . ASP A 1 100 ? 19.540 3.692 -26.705 1.00 88.06 100 ASP A O 1
ATOM 828 N N . LYS A 1 101 ? 19.640 3.445 -24.485 1.00 87.62 101 LYS A N 1
ATOM 829 C CA . LYS A 1 101 ? 20.995 4.020 -24.352 1.00 87.62 101 LYS A CA 1
ATOM 830 C C . LYS A 1 101 ? 22.084 3.219 -25.071 1.00 87.62 101 LYS A C 1
ATOM 832 O O . LYS A 1 101 ? 23.119 3.782 -25.411 1.00 87.62 101 LYS A O 1
ATOM 837 N N . LYS A 1 102 ? 21.894 1.908 -25.244 1.00 82.25 102 LYS A N 1
ATOM 838 C CA . LYS A 1 102 ? 22.838 1.018 -25.938 1.00 82.25 102 LYS A CA 1
ATOM 839 C C . LYS A 1 102 ? 22.567 0.924 -27.440 1.00 82.25 102 LYS A C 1
ATOM 841 O O . LYS A 1 102 ? 23.358 0.301 -28.147 1.00 82.25 102 LYS A O 1
ATOM 846 N N . ILE A 1 103 ? 21.487 1.530 -27.937 1.00 81.38 103 ILE A N 1
ATOM 847 C CA . ILE A 1 103 ? 21.235 1.635 -29.372 1.00 81.38 103 ILE A CA 1
ATOM 848 C C . ILE A 1 103 ? 22.236 2.639 -29.939 1.00 81.38 103 ILE A C 1
ATOM 850 O O . ILE A 1 103 ? 22.105 3.850 -29.779 1.00 81.38 103 ILE A O 1
ATOM 854 N N . ALA A 1 104 ? 23.267 2.120 -30.599 1.00 79.12 104 ALA A N 1
ATOM 855 C CA . ALA A 1 104 ? 24.167 2.948 -31.380 1.00 79.12 104 ALA A CA 1
ATOM 856 C C . ALA A 1 104 ? 23.403 3.500 -32.588 1.00 79.12 104 ALA A C 1
ATOM 858 O O . ALA A 1 104 ? 22.855 2.732 -33.384 1.00 79.12 104 ALA A O 1
ATOM 859 N N . ILE A 1 105 ? 23.389 4.825 -32.736 1.00 74.38 105 ILE A N 1
ATOM 860 C CA . ILE A 1 105 ? 22.890 5.466 -33.952 1.00 74.38 105 ILE A CA 1
ATOM 861 C C . ILE A 1 105 ? 23.832 5.057 -35.084 1.00 74.38 105 ILE A C 1
ATOM 863 O O . ILE A 1 105 ? 25.016 5.389 -35.068 1.00 74.38 105 ILE A O 1
ATOM 867 N N . ARG A 1 106 ? 23.311 4.295 -36.045 1.00 72.81 106 ARG A N 1
ATOM 868 C CA . ARG A 1 106 ? 24.027 3.956 -37.274 1.00 72.81 106 ARG A CA 1
ATOM 869 C C . ARG A 1 106 ? 23.490 4.840 -38.387 1.00 72.81 106 ARG A C 1
ATOM 871 O O . ARG A 1 106 ? 22.296 4.812 -38.670 1.00 72.81 106 ARG A O 1
ATOM 878 N N . ILE A 1 107 ? 24.377 5.637 -38.970 1.00 74.75 107 ILE A N 1
ATOM 879 C CA . ILE A 1 107 ? 24.103 6.375 -40.200 1.00 74.75 107 ILE A CA 1
ATOM 880 C C . ILE A 1 107 ? 24.330 5.385 -41.339 1.00 74.75 107 ILE A C 1
ATOM 882 O O . ILE A 1 107 ? 25.368 4.721 -41.379 1.00 74.75 107 ILE A O 1
ATOM 886 N N . PHE A 1 108 ? 23.323 5.223 -42.190 1.00 78.31 108 PHE A N 1
ATOM 887 C CA . PHE A 1 108 ? 23.378 4.311 -43.324 1.00 78.31 108 PHE A CA 1
ATOM 888 C C . PHE A 1 108 ? 23.684 5.099 -44.588 1.00 78.31 108 PHE A C 1
ATOM 890 O O . PHE A 1 108 ? 23.056 6.125 -44.845 1.00 78.31 108 PHE A O 1
ATOM 897 N N . GLU A 1 109 ? 24.630 4.596 -45.370 1.00 82.31 109 GLU A N 1
ATOM 898 C CA . GLU A 1 109 ? 24.996 5.188 -46.654 1.00 82.31 109 GLU A CA 1
ATOM 899 C C . GLU A 1 109 ? 24.133 4.601 -47.786 1.00 82.31 109 GLU A C 1
ATOM 901 O O . GLU A 1 109 ? 23.801 3.406 -47.742 1.00 82.31 109 GLU A O 1
ATOM 906 N N . PRO A 1 110 ? 23.784 5.393 -48.821 1.00 79.31 110 PRO A N 1
ATOM 907 C CA . PRO A 1 110 ? 23.052 4.901 -49.986 1.00 79.31 110 PRO A CA 1
ATOM 908 C C . PRO A 1 110 ? 23.758 3.691 -50.621 1.00 79.31 110 PRO A C 1
ATOM 910 O O . PRO A 1 110 ? 24.935 3.760 -50.970 1.00 79.31 110 PRO A O 1
ATOM 913 N N . GLY A 1 111 ? 23.043 2.569 -50.759 1.00 77.44 111 GLY A N 1
ATOM 914 C CA . GLY A 1 111 ? 23.576 1.309 -51.299 1.00 77.44 111 GLY A CA 1
ATOM 915 C C . GLY A 1 111 ? 23.987 0.258 -50.254 1.00 77.44 111 GLY A C 1
ATOM 916 O O . GLY A 1 111 ? 24.374 -0.852 -50.625 1.00 77.44 111 GLY A O 1
ATOM 917 N N . GLN A 1 112 ? 23.881 0.547 -48.951 1.00 78.81 112 GLN A N 1
ATOM 918 C CA . GLN A 1 112 ? 24.057 -0.463 -47.901 1.00 78.81 112 GLN A CA 1
ATOM 919 C C . GLN A 1 112 ? 22.809 -1.341 -47.733 1.00 78.81 112 GLN A C 1
ATOM 921 O O . GLN A 1 112 ? 21.716 -0.854 -47.459 1.00 78.81 112 GLN A O 1
ATOM 926 N N . ARG A 1 113 ? 22.984 -2.669 -47.799 1.00 70.06 113 ARG A N 1
ATOM 927 C CA . ARG A 1 113 ? 21.909 -3.624 -47.486 1.00 70.06 113 ARG A CA 1
ATOM 928 C C . ARG A 1 113 ? 21.674 -3.679 -45.979 1.00 70.06 113 ARG A C 1
ATOM 930 O O . ARG A 1 113 ? 22.512 -4.191 -45.237 1.00 70.06 113 ARG A O 1
ATOM 937 N N . VAL A 1 114 ? 20.516 -3.196 -45.541 1.00 71.62 114 VAL A N 1
ATOM 938 C CA . VAL A 1 114 ? 20.070 -3.235 -44.144 1.00 71.62 114 VAL A CA 1
ATOM 939 C C . VAL A 1 114 ? 18.903 -4.198 -43.963 1.00 71.62 114 VAL A C 1
ATOM 941 O O . VAL A 1 114 ? 17.973 -4.242 -44.767 1.00 71.62 114 VAL A O 1
ATOM 944 N N . LEU A 1 115 ? 18.955 -4.988 -42.888 1.00 72.44 115 LEU A N 1
ATOM 945 C CA . LEU A 1 115 ? 17.845 -5.844 -42.482 1.00 72.44 115 LEU A CA 1
ATOM 946 C C . LEU A 1 115 ? 16.862 -5.016 -41.661 1.00 72.44 115 LEU A C 1
ATOM 948 O O . LEU A 1 115 ? 17.162 -4.613 -40.537 1.00 72.44 115 LEU A O 1
ATOM 952 N N . LEU A 1 116 ? 15.684 -4.782 -42.231 1.00 70.62 116 LEU A N 1
ATOM 953 C CA . LEU A 1 116 ? 14.578 -4.150 -41.530 1.00 70.62 116 LEU A CA 1
ATOM 954 C C . LEU A 1 116 ? 13.714 -5.225 -40.880 1.00 70.62 116 LEU A C 1
ATOM 956 O O . LEU A 1 116 ? 13.424 -6.272 -41.466 1.00 70.62 116 LEU A O 1
ATOM 960 N N . TYR A 1 117 ? 13.299 -4.943 -39.653 1.00 70.38 117 TYR A N 1
ATOM 961 C CA . TYR A 1 117 ? 12.479 -5.834 -38.857 1.00 70.38 117 TYR A CA 1
ATOM 962 C C . TYR A 1 117 ? 11.164 -5.153 -38.517 1.00 70.38 117 TYR A C 1
ATOM 964 O O . TYR A 1 117 ? 11.147 -4.010 -38.060 1.00 70.38 117 TYR A O 1
ATOM 972 N N . ASN A 1 118 ? 10.053 -5.849 -38.739 1.00 66.62 118 ASN A N 1
ATOM 973 C CA . ASN A 1 118 ? 8.740 -5.344 -38.360 1.00 66.62 118 ASN A CA 1
ATOM 974 C C . ASN A 1 118 ? 8.314 -5.849 -36.971 1.00 66.62 118 ASN A C 1
ATOM 976 O O . ASN A 1 118 ? 8.902 -6.765 -36.398 1.00 66.62 118 ASN A O 1
ATOM 980 N N . SER A 1 119 ? 7.218 -5.297 -36.446 1.00 69.06 119 SER A N 1
ATOM 981 C CA . SER A 1 119 ? 6.619 -5.717 -35.169 1.00 69.06 119 SER A CA 1
ATOM 982 C C . SER A 1 119 ? 6.173 -7.188 -35.134 1.00 69.06 119 SER A C 1
ATOM 984 O O . SER A 1 119 ? 5.894 -7.716 -34.062 1.00 69.06 119 SER A O 1
ATOM 986 N N . ARG A 1 120 ? 6.120 -7.862 -36.293 1.00 75.88 120 ARG A N 1
ATOM 987 C CA . ARG A 1 120 ? 5.779 -9.287 -36.451 1.00 75.88 120 ARG A CA 1
ATOM 988 C C . ARG A 1 120 ? 6.998 -10.191 -36.619 1.00 75.88 120 ARG A C 1
ATOM 990 O O . ARG A 1 120 ? 6.839 -11.348 -36.997 1.00 75.88 120 ARG A O 1
ATOM 997 N N . LEU A 1 121 ? 8.186 -9.668 -36.351 1.00 67.62 121 LEU A N 1
ATOM 998 C CA . LEU A 1 121 ? 9.440 -10.400 -36.397 1.00 67.62 121 LEU A CA 1
ATOM 999 C C . LEU A 1 121 ? 9.824 -10.970 -37.774 1.00 67.62 121 LEU A C 1
ATOM 1001 O O . LEU A 1 121 ? 10.550 -11.958 -37.873 1.00 67.62 121 LEU A O 1
ATOM 1005 N N . LYS A 1 122 ? 9.317 -10.371 -38.854 1.00 72.94 122 LYS A N 1
ATOM 1006 C CA . LYS A 1 122 ? 9.585 -10.814 -40.224 1.00 72.94 122 LYS A CA 1
ATOM 1007 C C . LYS A 1 122 ? 10.683 -9.962 -40.850 1.00 72.94 122 LYS A C 1
ATOM 1009 O O . LYS A 1 122 ? 10.614 -8.733 -40.804 1.00 72.94 122 LYS A O 1
ATOM 1014 N N . PHE A 1 123 ? 11.660 -10.641 -41.444 1.00 64.44 123 PHE A N 1
ATOM 1015 C CA . PHE A 1 123 ? 12.741 -10.027 -42.206 1.00 64.44 123 PHE A CA 1
ATOM 1016 C C . PHE A 1 123 ? 12.266 -9.655 -43.604 1.00 64.44 123 PHE A C 1
ATOM 1018 O O . PHE A 1 123 ? 11.663 -10.479 -44.293 1.00 64.44 123 PHE A O 1
ATOM 1025 N N . PHE A 1 124 ? 12.593 -8.440 -44.032 1.00 67.44 124 PHE A N 1
ATOM 1026 C CA . PHE A 1 124 ? 12.448 -8.026 -45.421 1.00 67.44 124 PHE A CA 1
ATOM 1027 C C . PHE A 1 124 ? 13.755 -7.389 -45.896 1.00 67.44 124 PHE A C 1
ATOM 1029 O O . PHE A 1 124 ? 14.424 -6.716 -45.102 1.00 67.44 124 PHE A O 1
ATOM 1036 N N . PRO A 1 125 ? 14.144 -7.612 -47.161 1.00 64.56 125 PRO A N 1
ATOM 1037 C CA . PRO A 1 125 ? 15.279 -6.912 -47.741 1.00 64.56 125 PRO A CA 1
ATOM 1038 C C . PRO A 1 125 ? 14.966 -5.409 -47.805 1.00 64.56 125 PRO A C 1
ATOM 1040 O O . PRO A 1 125 ? 13.909 -5.019 -48.298 1.00 64.56 125 PRO A O 1
ATOM 1043 N N . GLY A 1 126 ? 15.859 -4.578 -47.261 1.00 64.62 126 GLY A N 1
ATOM 1044 C CA . GLY A 1 126 ? 15.834 -3.131 -47.480 1.00 64.62 126 GLY A CA 1
ATOM 1045 C C . GLY A 1 126 ? 16.348 -2.797 -48.882 1.00 64.62 126 GLY A C 1
ATOM 1046 O O . GLY A 1 126 ? 17.315 -3.421 -49.328 1.00 64.62 126 GLY A O 1
ATOM 1047 N N . ASN A 1 127 ? 15.678 -1.858 -49.557 1.00 59.69 127 ASN A N 1
ATOM 1048 C CA . ASN A 1 127 ? 16.077 -1.323 -50.865 1.00 59.69 127 ASN A CA 1
ATOM 1049 C C . ASN A 1 127 ? 17.205 -0.300 -50.737 1.00 59.69 127 ASN A C 1
ATOM 1051 O O . ASN A 1 127 ? 17.174 0.469 -49.749 1.00 59.69 127 ASN A O 1
#

pLDDT: mean 71.66, std 13.01, range [36.75, 95.25]

Sequence (127 aa):
MEEAISATGGQLKVSNRERKRILEKIVSVSRKDWSRKVDDALWAYRTAYKTLIGMSPYQLVYGKACHLPVELEHKAYWAIRYSAYENAKLYKERTKLLHDKKIAIRIFEPGQRVLLYNSRLKFFPGN

Solvent-accessible surface area (backbone atoms only — not comparable to full-atom values): 7674 Å² total; per-residue (Å²): 119,67,66,61,55,53,53,50,51,52,52,51,53,54,53,53,52,52,50,51,54,51,52,52,59,64,45,69,78,46,72,90,52,35,71,63,52,50,54,52,49,53,49,45,48,43,71,68,43,56,45,101,83,67,47,30,63,47,25,74,75,69,75,41,76,86,64,77,56,66,67,57,57,51,50,52,52,50,52,54,53,49,52,53,50,54,50,52,52,53,50,53,52,51,53,47,55,55,50,59,72,65,59,73,89,76,87,81,61,96,90,60,83,46,85,45,74,50,101,80,76,48,81,45,88,47,128

Secondary structure (DSSP, 8-state):
-HHHHHHHHHHHHHHHHHHHHHHHHHHTT-GGGHHHHHHHHHHHHHHH---TTS--HHHHHHSS-----HHHHHHHHHHHHHHHHHHHHHHHHHHHHHHHHH---PPPPTT---EEE-TT--EEE--

Mean predicted aligned error: 17.6 Å